Protein AF-S4RMR2-F1 (afdb_monomer)

Foldseek 3Di:
DVVPVVPDPPQPWDFLDWDWFFFQQWIWIWTWTDHQLAIAIDTPDTPPDLPDQDDALVSLVSVLVRLVRRLVRVVVCVVVLVVSLVVVVVVVVVVPDDPVSSVSHVVNHVVNVVVVNVSSVVSSVVSVVSNVVNVVVVVVVVVVVVVVVVVVLVVVVVPDPDPVVVVVVVVVPPD

Secondary structure (DSSP, 8-state):
--TTSGGG-----EEEEEEEEEETTEEEEEEEEEETTEEEEEEEEEES-TT---SSHHHHHHHHHHHHHHHHHHHHTHHHHHHHHHHHHHHHHTTT--HHHHHHHHHHHHHHHHHHHHHHHHHHHHHHHHHHHHHHHHHHHHHHHHHHHHHHHHHHHHH---HHHHHHHHHHH--

Solvent-accessible surface area (backbone atoms only — not comparab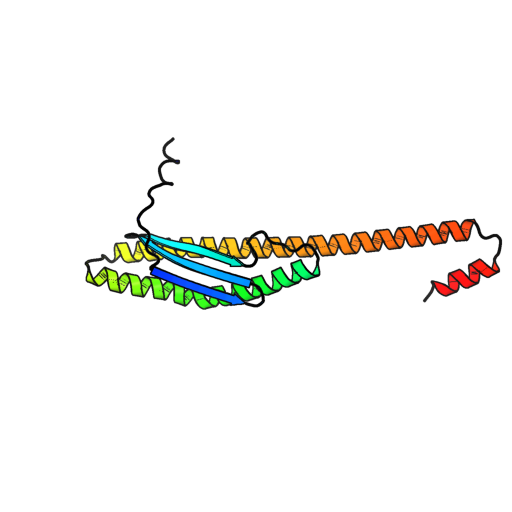le to full-atom values): 9662 Å² total; per-residue (Å²): 129,76,91,68,68,76,83,69,75,82,65,82,60,54,73,78,45,73,50,79,40,74,21,84,82,20,36,38,29,35,33,35,34,41,48,91,51,40,28,37,65,41,84,75,42,56,38,64,48,83,84,67,50,64,94,46,48,70,46,10,46,49,52,38,52,18,45,55,51,26,50,55,54,46,57,70,45,47,62,56,58,54,48,54,51,50,56,60,43,56,63,45,44,77,78,70,62,54,74,68,42,55,53,43,23,53,52,37,32,49,54,34,47,53,51,52,50,49,53,54,51,51,40,51,54,52,25,50,52,45,29,51,50,39,51,52,53,52,50,52,50,52,52,52,52,51,52,52,52,52,48,54,50,51,56,49,61,74,67,54,89,49,73,65,64,55,50,60,52,52,64,70,70,75,118

Nearest PDB structures (foldseek):
  1u4q-assembly2_B  TM=6.879E-01  e=9.799E-02  Gallus gallus
  1u5p-assembly1_A  TM=6.701E-01  e=2.635E-01  Gallus gallus
  1cun-assembly1_C  TM=7.392E-01  e=8.528E-01  Gallus gallus
  3kbt-assembly2_B  TM=5.277E-01  e=2.803E-01  Homo sapiens
  3fb2-assembly2_B  TM=5.629E-01  e=6.660E-01  Homo sapiens

pLDDT: mean 82.39, std 17.41, range [32.81, 98.56]

Sequence (175 aa):
RETREMAQRVIPTNPAGSIDVRAGGSQVIIAILKSGDWAGLQLVVAHPYLLELGTTLGQAQRLLEDHSAMQVKLKEREGEVWHHLEDVNVEAGSEGGTTETSDALGQSLRLAWEQLSTLMHSRQALLRQAVDFFQTAAEENKFSDNIEQAKQLLEKCQRSEDVGELKDYLAQHEQ

Mean predicted aligned error: 10.81 Å

Radius of gyration: 28.7 Å; Cα contacts (8 Å, |Δi|>4): 160; chains: 1; bounding box: 57×42×88 Å

Organism: Petromyzon marinus (NCBI:txid7757)

Structure (mmCIF, N/CA/C/O backbone):
data_AF-S4RMR2-F1
#
_entry.id   AF-S4RMR2-F1
#
loop_
_atom_site.group_PDB
_atom_site.id
_atom_site.type_symbol
_atom_site.label_atom_id
_atom_site.label_alt_id
_atom_site.label_comp_id
_atom_site.label_asym_id
_atom_site.label_entity_id
_atom_site.label_seq_id
_atom_site.pdbx_PDB_ins_code
_atom_site.Cartn_x
_atom_site.Cartn_y
_atom_site.Cartn_z
_atom_site.occupancy
_atom_site.B_iso_or_equiv
_atom_site.auth_seq_id
_atom_site.auth_comp_id
_atom_site.auth_asym_id
_atom_site.auth_atom_id
_atom_site.pdbx_PDB_model_num
ATOM 1 N N . ARG A 1 1 ? -0.789 31.095 -19.442 1.00 40.12 1 ARG A N 1
ATOM 2 C CA . ARG A 1 1 ? -1.554 30.524 -20.579 1.00 40.12 1 ARG A CA 1
ATOM 3 C C . ARG A 1 1 ? -0.730 29.481 -21.346 1.00 40.12 1 ARG A C 1
ATOM 5 O O . ARG A 1 1 ? -1.339 28.634 -21.969 1.00 40.12 1 ARG A O 1
ATOM 12 N N . GLU A 1 2 ? 0.599 29.459 -21.193 1.00 36.47 2 GLU A N 1
ATOM 13 C CA . GLU A 1 2 ? 1.506 28.490 -21.845 1.00 36.47 2 GLU A CA 1
ATOM 14 C C . GLU A 1 2 ? 1.792 27.216 -21.022 1.00 36.47 2 GLU A C 1
ATOM 16 O O . GLU A 1 2 ? 2.253 26.220 -21.560 1.00 36.47 2 GLU A O 1
ATOM 21 N N . THR A 1 3 ? 1.440 27.169 -19.734 1.00 40.16 3 THR A N 1
ATOM 22 C CA . THR A 1 3 ? 1.633 25.977 -18.879 1.00 40.16 3 THR A CA 1
ATOM 23 C C . THR A 1 3 ? 0.532 24.916 -19.010 1.00 40.16 3 THR A C 1
ATOM 25 O O . THR A 1 3 ? 0.526 23.940 -18.266 1.00 40.16 3 THR A O 1
ATOM 28 N N . ARG A 1 4 ? -0.415 25.088 -19.944 1.00 32.81 4 ARG A N 1
ATOM 29 C CA . ARG A 1 4 ? -1.575 24.193 -20.123 1.00 32.81 4 ARG A CA 1
ATOM 30 C C . ARG A 1 4 ? -1.596 23.461 -21.472 1.00 32.81 4 ARG A C 1
ATOM 32 O O . ARG A 1 4 ? -2.381 22.535 -21.629 1.00 32.81 4 ARG A O 1
ATOM 39 N N . GLU A 1 5 ? -0.720 23.819 -22.411 1.00 33.78 5 GLU A N 1
ATOM 40 C CA . GLU A 1 5 ? -0.659 23.186 -23.742 1.00 33.78 5 GLU A CA 1
ATOM 41 C C . GLU A 1 5 ? 0.279 21.971 -23.816 1.00 33.78 5 GLU A C 1
ATOM 43 O O . GLU A 1 5 ? 0.236 21.221 -24.786 1.00 33.78 5 GLU A O 1
ATOM 48 N N . MET A 1 6 ? 1.073 21.698 -22.776 1.00 36.56 6 MET A N 1
ATOM 49 C CA . MET A 1 6 ? 1.986 20.542 -22.768 1.00 36.56 6 MET A CA 1
ATOM 50 C C . MET A 1 6 ? 1.320 19.220 -22.350 1.00 36.56 6 MET A C 1
ATOM 52 O O . MET A 1 6 ? 1.923 18.161 -22.481 1.00 36.56 6 MET A O 1
ATOM 56 N N . ALA A 1 7 ? 0.064 19.253 -21.895 1.00 38.62 7 ALA A N 1
ATOM 57 C CA . ALA A 1 7 ? -0.648 18.077 -21.388 1.00 38.62 7 ALA A CA 1
ATOM 58 C C . ALA A 1 7 ? -1.333 17.215 -22.471 1.00 38.62 7 ALA A C 1
ATOM 60 O O . ALA A 1 7 ? -2.046 16.279 -22.124 1.00 38.62 7 ALA A O 1
ATOM 61 N N . GLN A 1 8 ? -1.167 17.508 -23.768 1.00 37.22 8 GLN A N 1
ATOM 62 C CA . GLN A 1 8 ? -1.927 16.804 -24.814 1.00 37.22 8 GLN A CA 1
ATOM 63 C C . GLN A 1 8 ? -1.186 16.568 -26.134 1.00 37.22 8 GLN A C 1
ATOM 65 O O . GLN A 1 8 ? -1.802 16.449 -27.192 1.00 37.22 8 GLN A O 1
ATOM 70 N N . ARG A 1 9 ? 0.134 16.371 -26.086 1.00 33.47 9 ARG A N 1
ATOM 71 C CA . ARG A 1 9 ? 0.759 15.504 -27.090 1.00 33.47 9 ARG A CA 1
ATOM 72 C C . ARG A 1 9 ? 0.538 14.065 -26.642 1.00 33.47 9 ARG A C 1
ATOM 74 O O . ARG A 1 9 ? 1.323 13.525 -25.875 1.00 33.47 9 ARG A O 1
ATOM 81 N N . VAL A 1 10 ? -0.557 13.457 -27.098 1.00 41.66 10 VAL A N 1
ATOM 82 C CA . VAL A 1 10 ? -0.681 11.994 -27.094 1.00 41.66 10 VAL A CA 1
ATOM 83 C C . VAL A 1 10 ? 0.309 11.501 -28.140 1.00 41.66 10 VAL A C 1
ATOM 85 O O . VAL A 1 10 ? -0.012 11.393 -29.321 1.00 41.66 10 VAL A O 1
ATOM 88 N N . ILE A 1 11 ? 1.562 11.335 -27.725 1.00 44.34 11 ILE A N 1
ATOM 89 C CA . ILE A 1 11 ? 2.567 10.688 -28.556 1.00 44.34 11 ILE A CA 1
ATOM 90 C C . ILE A 1 11 ? 2.173 9.205 -28.597 1.00 44.34 11 ILE A C 1
ATOM 92 O O . ILE A 1 11 ? 1.844 8.659 -27.537 1.00 44.34 11 ILE A O 1
ATOM 96 N N . PRO A 1 12 ? 2.106 8.556 -29.774 1.00 42.75 12 PRO A N 1
ATOM 97 C CA . PRO A 1 12 ? 1.768 7.140 -29.854 1.00 42.75 12 PRO A CA 1
ATOM 98 C C . PRO A 1 12 ? 2.733 6.354 -28.968 1.00 42.75 12 PRO A C 1
ATOM 100 O O . PRO A 1 12 ? 3.931 6.297 -29.222 1.00 42.75 12 PRO A O 1
ATOM 103 N N . THR A 1 13 ? 2.196 5.822 -27.876 1.00 54.72 13 THR A N 1
ATOM 104 C CA . THR A 1 13 ? 2.963 5.138 -26.848 1.00 54.72 13 THR A CA 1
ATOM 105 C C . THR A 1 13 ? 2.629 3.663 -26.966 1.00 54.72 13 THR A C 1
ATOM 107 O O . THR A 1 13 ? 1.530 3.248 -26.598 1.00 54.72 13 THR A O 1
ATOM 110 N N . ASN A 1 14 ? 3.545 2.877 -27.524 1.00 55.47 14 ASN A N 1
ATOM 111 C CA . ASN A 1 14 ? 3.376 1.431 -27.552 1.00 55.47 14 ASN A CA 1
ATOM 112 C C . ASN A 1 14 ? 3.860 0.860 -26.210 1.00 55.47 14 ASN A C 1
ATOM 114 O O . ASN A 1 14 ? 4.933 1.257 -25.742 1.00 55.47 14 ASN A O 1
ATOM 118 N N . PRO A 1 15 ? 3.095 -0.041 -25.567 1.00 63.19 15 PRO A N 1
ATOM 119 C CA . PRO A 1 15 ? 3.577 -0.739 -24.388 1.00 63.19 15 PRO A CA 1
ATOM 120 C C . PRO A 1 15 ? 4.764 -1.614 -24.794 1.00 63.19 15 PRO A C 1
ATOM 122 O O . PRO A 1 15 ? 4.622 -2.532 -25.598 1.00 63.19 15 PRO A O 1
ATOM 125 N N . ALA A 1 16 ? 5.935 -1.296 -24.249 1.00 64.75 16 ALA A N 1
ATOM 126 C CA . ALA A 1 16 ? 7.173 -2.028 -24.491 1.00 64.75 16 ALA A CA 1
ATOM 127 C C . ALA A 1 16 ? 7.270 -3.298 -23.623 1.00 64.75 16 ALA A C 1
ATOM 129 O O . ALA A 1 16 ? 8.042 -4.205 -23.908 1.00 64.75 16 ALA A O 1
ATOM 130 N N . GLY A 1 17 ? 6.455 -3.375 -22.569 1.00 78.06 17 GLY A N 1
ATOM 131 C CA . GLY A 1 17 ? 6.370 -4.510 -21.660 1.00 78.06 17 GLY A CA 1
ATOM 132 C C . GLY A 1 17 ? 5.392 -4.237 -20.521 1.00 78.06 17 GLY A C 1
ATOM 133 O O . GLY A 1 17 ? 4.861 -3.129 -20.387 1.00 78.06 17 GLY A O 1
ATOM 134 N N . SER A 1 18 ? 5.147 -5.247 -19.687 1.00 85.69 18 SER A N 1
ATOM 135 C CA . SER A 1 18 ? 4.331 -5.103 -18.480 1.00 85.69 18 SER A CA 1
ATOM 136 C C . SER A 1 18 ? 4.847 -5.969 -17.343 1.00 85.69 18 SER A C 1
ATOM 138 O O . SER A 1 18 ? 5.208 -7.122 -17.567 1.00 85.69 18 SER A O 1
ATOM 140 N N . ILE A 1 19 ? 4.783 -5.442 -16.126 1.00 89.50 19 ILE A N 1
ATOM 141 C CA . ILE A 1 19 ? 5.174 -6.132 -14.900 1.00 89.50 19 ILE A CA 1
ATOM 142 C C . ILE A 1 19 ? 3.919 -6.375 -14.069 1.00 89.50 19 ILE A C 1
ATOM 144 O O . ILE A 1 19 ? 3.209 -5.430 -13.726 1.00 89.50 19 ILE A O 1
ATOM 148 N N . ASP A 1 20 ? 3.657 -7.641 -13.748 1.00 93.12 20 ASP A N 1
ATOM 149 C CA . ASP A 1 20 ? 2.579 -8.067 -12.854 1.00 93.12 20 ASP A CA 1
ATOM 150 C C . ASP A 1 20 ? 3.167 -8.481 -11.499 1.00 93.12 20 ASP A C 1
ATOM 152 O O . ASP A 1 20 ? 3.973 -9.412 -11.407 1.00 93.12 20 ASP A O 1
ATOM 156 N N . VAL A 1 21 ? 2.767 -7.786 -10.435 1.00 94.25 21 VAL A N 1
ATOM 157 C CA . VAL A 1 21 ? 3.222 -8.046 -9.068 1.00 94.25 21 VAL A CA 1
ATOM 158 C C . VAL A 1 21 ? 2.029 -8.375 -8.186 1.00 94.25 21 VAL A C 1
ATOM 160 O O . VAL A 1 21 ? 1.114 -7.567 -8.043 1.00 94.25 21 VAL A O 1
ATOM 163 N N . ARG A 1 22 ? 2.073 -9.540 -7.526 1.00 95.25 22 ARG A N 1
ATOM 164 C CA . ARG A 1 22 ? 1.026 -10.007 -6.604 1.00 95.25 22 ARG A CA 1
ATOM 165 C C . ARG A 1 22 ? 1.587 -10.468 -5.258 1.00 95.25 22 ARG A C 1
ATOM 167 O O . ARG A 1 22 ? 2.520 -11.281 -5.194 1.00 95.25 22 ARG A O 1
ATOM 174 N N . ALA A 1 23 ? 0.960 -10.028 -4.172 1.00 95.31 23 ALA A N 1
ATOM 175 C CA . ALA A 1 23 ? 1.186 -10.551 -2.827 1.00 95.31 23 ALA A CA 1
ATOM 176 C C . ALA A 1 23 ? -0.102 -10.486 -1.999 1.00 95.31 23 ALA A C 1
ATOM 178 O O . ALA A 1 23 ? -0.776 -9.459 -1.985 1.00 95.31 23 ALA A O 1
ATOM 179 N N . GLY A 1 24 ? -0.435 -11.585 -1.316 1.00 93.62 24 GLY A N 1
ATOM 180 C CA . GLY A 1 24 ? -1.698 -11.688 -0.586 1.00 93.62 24 GLY A CA 1
ATOM 181 C C . GLY A 1 24 ? -2.894 -11.421 -1.504 1.00 93.62 24 GLY A C 1
ATOM 182 O O . GLY A 1 24 ? -2.946 -11.942 -2.621 1.00 93.62 24 GLY A O 1
ATOM 183 N N . GLY A 1 25 ? -3.827 -10.585 -1.049 1.00 94.19 25 GLY A N 1
ATOM 184 C CA . GLY A 1 25 ? -4.935 -10.063 -1.851 1.00 94.19 25 GLY A CA 1
ATOM 185 C C . GLY A 1 25 ? -4.595 -8.854 -2.732 1.00 94.19 25 GLY A C 1
ATOM 186 O O . GLY A 1 25 ? -5.485 -8.355 -3.412 1.00 94.19 25 GLY A O 1
ATOM 187 N N . SER A 1 26 ? -3.348 -8.369 -2.742 1.00 96.38 26 SER A N 1
ATOM 188 C CA . SER A 1 26 ? -2.942 -7.180 -3.505 1.00 96.38 26 SER A CA 1
ATOM 189 C C . SER A 1 26 ? -2.240 -7.523 -4.823 1.00 96.38 26 SER A C 1
ATOM 191 O O . SER A 1 26 ? -1.412 -8.435 -4.893 1.00 96.38 26 SER A O 1
ATOM 193 N N . GLN A 1 27 ? -2.536 -6.753 -5.870 1.00 96.44 27 GLN A N 1
ATOM 194 C CA . GLN A 1 27 ? -1.941 -6.844 -7.199 1.00 96.44 27 GLN A CA 1
ATOM 195 C C . GLN A 1 27 ? -1.739 -5.456 -7.816 1.00 96.44 27 GLN A C 1
ATOM 197 O O . GLN A 1 27 ? -2.633 -4.609 -7.774 1.00 96.44 27 GLN A O 1
ATOM 202 N N . VAL A 1 28 ? -0.597 -5.255 -8.469 1.00 95.81 28 VAL A N 1
ATOM 203 C CA . VAL A 1 28 ? -0.369 -4.128 -9.377 1.00 95.81 28 VAL A CA 1
ATOM 204 C C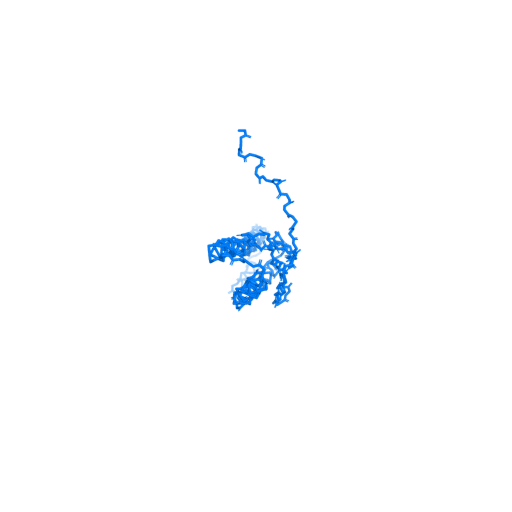 . VAL A 1 28 ? 0.137 -4.632 -10.723 1.00 95.81 28 VAL A C 1
ATOM 206 O O . VAL A 1 28 ? 1.001 -5.503 -10.772 1.00 95.81 28 VAL A O 1
ATOM 209 N N . ILE A 1 29 ? -0.400 -4.077 -11.810 1.00 94.19 29 ILE A N 1
ATOM 210 C CA . ILE A 1 29 ? 0.129 -4.283 -13.164 1.00 94.19 29 ILE A CA 1
ATOM 211 C C . ILE A 1 29 ? 0.625 -2.941 -13.675 1.00 94.19 29 ILE A C 1
ATOM 213 O O . ILE A 1 29 ? -0.138 -1.973 -13.715 1.00 94.19 29 ILE A O 1
ATOM 217 N N . ILE A 1 30 ? 1.893 -2.888 -14.068 1.00 93.19 30 ILE A N 1
ATOM 218 C CA . ILE A 1 30 ? 2.564 -1.677 -14.536 1.00 93.19 30 ILE A CA 1
ATOM 219 C C . ILE A 1 30 ? 2.992 -1.899 -15.981 1.00 93.19 30 ILE A C 1
ATOM 221 O O . ILE A 1 30 ? 3.744 -2.826 -16.263 1.00 93.19 30 ILE A O 1
ATOM 225 N N . ALA A 1 31 ? 2.522 -1.057 -16.894 1.00 91.19 31 ALA A N 1
ATOM 226 C CA . ALA A 1 31 ? 3.009 -1.026 -18.265 1.00 91.19 31 ALA A CA 1
ATOM 227 C C . ALA A 1 31 ? 4.230 -0.112 -18.368 1.00 91.19 31 ALA A C 1
ATOM 229 O O . ALA A 1 31 ? 4.249 0.978 -17.789 1.00 91.19 31 ALA A O 1
ATOM 230 N N . ILE A 1 32 ? 5.219 -0.551 -19.141 1.00 88.31 32 ILE A N 1
ATOM 231 C CA . ILE A 1 32 ? 6.376 0.252 -19.523 1.00 88.31 32 ILE A CA 1
ATOM 232 C C . ILE A 1 32 ? 6.055 0.896 -20.864 1.00 88.31 32 ILE A C 1
ATOM 234 O O . ILE A 1 32 ? 5.695 0.230 -21.836 1.00 88.31 32 ILE A O 1
ATOM 238 N N . LEU A 1 33 ? 6.156 2.213 -20.892 1.00 87.44 33 LEU A N 1
ATOM 239 C CA . LEU A 1 33 ? 5.786 3.061 -22.005 1.00 87.44 33 LEU A CA 1
ATOM 240 C C . LEU A 1 33 ? 7.052 3.657 -22.613 1.00 87.44 33 LEU A C 1
ATOM 242 O O . LEU A 1 33 ? 7.882 4.180 -21.875 1.00 87.44 33 LEU A O 1
ATOM 246 N N . LYS A 1 34 ? 7.187 3.621 -23.941 1.00 81.81 34 LYS A N 1
ATOM 247 C CA . LYS A 1 34 ? 8.273 4.308 -24.654 1.00 81.81 34 LYS A CA 1
ATOM 248 C C . LYS A 1 34 ? 7.728 5.135 -25.807 1.00 81.81 34 LYS A C 1
ATOM 250 O O . LYS A 1 34 ? 6.808 4.720 -26.511 1.00 81.81 34 LYS A O 1
ATOM 255 N N . SER A 1 35 ? 8.335 6.298 -26.007 1.00 82.69 35 SER A N 1
ATOM 256 C CA . SER A 1 35 ? 8.085 7.167 -27.148 1.00 82.69 35 SER A CA 1
ATOM 257 C C . SER A 1 35 ? 9.305 8.057 -27.411 1.00 82.69 35 SER A C 1
ATOM 259 O O . SER A 1 35 ? 9.535 9.018 -26.676 1.00 82.69 35 SER A O 1
ATOM 261 N N . GLY A 1 36 ? 10.054 7.784 -28.485 1.00 80.12 36 GLY A N 1
ATOM 262 C CA . GLY A 1 36 ? 11.295 8.507 -28.792 1.00 80.12 36 GLY A CA 1
ATOM 263 C C . GLY A 1 36 ? 12.299 8.388 -27.643 1.00 80.12 36 GLY A C 1
ATOM 264 O O . GLY A 1 36 ? 12.591 7.274 -27.208 1.00 80.12 36 GLY A O 1
ATOM 265 N N . ASP A 1 37 ? 12.735 9.535 -27.119 1.00 80.19 37 ASP A N 1
ATOM 266 C CA . ASP A 1 37 ? 13.720 9.657 -26.029 1.00 80.19 37 ASP A CA 1
ATOM 267 C C . ASP A 1 37 ? 13.075 9.668 -24.630 1.00 80.19 37 ASP A C 1
ATOM 269 O O . ASP A 1 37 ? 13.708 10.016 -23.632 1.00 80.19 37 ASP A O 1
ATOM 273 N N . TRP A 1 38 ? 11.787 9.322 -24.547 1.00 83.31 38 TRP A N 1
ATOM 274 C CA . TRP A 1 38 ? 11.030 9.272 -23.302 1.00 83.31 38 TRP A CA 1
ATOM 275 C C . TRP A 1 38 ? 10.579 7.850 -22.971 1.00 83.31 38 TRP A C 1
ATOM 277 O O . TRP A 1 38 ? 10.020 7.144 -23.818 1.00 83.31 38 TRP A O 1
ATOM 287 N N . ALA A 1 39 ? 10.793 7.462 -21.716 1.00 87.19 39 ALA A N 1
ATOM 288 C CA . ALA A 1 39 ? 10.263 6.251 -21.120 1.00 87.19 39 ALA A CA 1
ATOM 289 C C . ALA A 1 39 ? 9.455 6.596 -19.866 1.00 87.19 39 ALA A C 1
ATOM 291 O O . ALA A 1 39 ? 9.776 7.524 -19.120 1.00 87.19 39 ALA A O 1
ATOM 292 N N . GLY A 1 40 ? 8.395 5.836 -19.625 1.00 89.75 40 GLY A N 1
ATOM 293 C CA . GLY A 1 40 ? 7.510 6.045 -18.492 1.00 89.75 40 GLY A CA 1
ATOM 294 C C . GLY A 1 40 ? 6.869 4.761 -18.002 1.00 89.75 40 GLY A C 1
ATOM 295 O O . GLY A 1 40 ? 6.983 3.699 -18.611 1.00 89.75 40 GLY A O 1
ATOM 296 N N . LEU A 1 41 ? 6.166 4.885 -16.883 1.00 92.19 41 LEU A N 1
ATOM 297 C CA . LEU A 1 41 ? 5.417 3.802 -16.266 1.00 92.19 41 LEU A CA 1
ATOM 298 C C . LEU A 1 41 ? 3.958 4.209 -16.153 1.00 92.19 41 LEU A C 1
ATOM 300 O O . LEU A 1 41 ? 3.644 5.328 -15.746 1.00 92.19 41 LEU A O 1
ATOM 304 N N . GLN A 1 42 ? 3.068 3.279 -16.466 1.00 92.00 42 GLN A N 1
ATOM 305 C CA . GLN A 1 42 ? 1.640 3.456 -16.266 1.00 92.00 42 GLN A CA 1
ATOM 306 C C . GLN A 1 42 ? 1.101 2.333 -15.397 1.00 92.00 42 GLN A C 1
ATOM 308 O O . GLN A 1 42 ? 1.216 1.157 -15.732 1.00 92.00 42 GLN A O 1
ATOM 313 N N . LEU A 1 43 ? 0.469 2.703 -14.287 1.00 92.31 43 LEU A N 1
ATOM 314 C CA . LEU A 1 43 ? -0.274 1.764 -13.461 1.00 92.31 43 LEU A CA 1
ATOM 315 C C . LEU A 1 43 ? -1.574 1.391 -14.186 1.00 92.31 43 LEU A C 1
ATOM 317 O O . LEU A 1 43 ? -2.485 2.209 -14.298 1.00 92.31 43 LEU A O 1
ATOM 321 N N . VAL A 1 44 ? -1.633 0.169 -14.710 1.00 93.75 44 VAL A N 1
ATOM 322 C CA . VAL A 1 44 ? -2.767 -0.360 -15.484 1.00 93.75 44 VAL A CA 1
ATOM 323 C C . VAL A 1 44 ? -3.809 -0.971 -14.557 1.00 93.75 44 VAL A C 1
ATOM 325 O O . VAL A 1 44 ? -5.006 -0.754 -14.730 1.00 93.75 44 VAL A O 1
ATOM 328 N N . VAL A 1 45 ? -3.353 -1.723 -13.555 1.00 93.25 45 VAL A N 1
ATOM 329 C CA . VAL A 1 45 ? -4.212 -2.344 -12.544 1.00 93.25 45 VAL A CA 1
ATOM 330 C C . VAL A 1 45 ? -3.662 -2.030 -11.166 1.00 93.25 45 VAL A C 1
ATOM 332 O O . VAL A 1 45 ? -2.460 -2.136 -10.934 1.00 93.25 45 VAL A O 1
ATOM 335 N N . ALA A 1 46 ? -4.565 -1.691 -10.251 1.00 95.31 46 ALA A N 1
ATOM 336 C CA . ALA A 1 46 ? -4.316 -1.657 -8.821 1.00 95.31 46 ALA A CA 1
ATOM 337 C C . ALA A 1 46 ? -5.491 -2.343 -8.127 1.00 95.31 46 ALA A C 1
ATOM 339 O O . ALA A 1 46 ? -6.620 -1.852 -8.180 1.00 95.31 46 ALA A O 1
ATOM 340 N N . HIS A 1 47 ? -5.221 -3.492 -7.523 1.00 95.69 47 HIS A N 1
ATOM 341 C CA . HIS A 1 47 ? -6.184 -4.239 -6.736 1.00 95.69 47 HIS A CA 1
ATOM 342 C C . HIS A 1 47 ? -5.616 -4.490 -5.337 1.00 95.69 47 HIS A C 1
ATOM 344 O O . HIS A 1 47 ? -4.465 -4.907 -5.229 1.00 95.69 47 HIS A O 1
ATOM 350 N N . PRO A 1 48 ? -6.394 -4.289 -4.268 1.00 95.44 48 PRO A N 1
ATOM 351 C CA . PRO A 1 48 ? -7.601 -3.461 -4.222 1.00 95.44 48 PRO A CA 1
ATOM 352 C C . PRO A 1 48 ? -7.341 -2.024 -4.711 1.00 95.44 48 PRO A C 1
ATOM 354 O O . PRO A 1 48 ? -6.185 -1.609 -4.852 1.00 95.44 48 PRO A O 1
ATOM 357 N N . TYR A 1 49 ? -8.402 -1.267 -5.009 1.00 94.56 49 TYR A N 1
ATOM 358 C CA . TYR A 1 49 ? -8.251 0.082 -5.572 1.00 94.56 49 TYR A CA 1
ATOM 359 C C . TYR A 1 49 ? -7.414 0.972 -4.646 1.00 94.56 49 TYR A C 1
ATOM 361 O O . TYR A 1 49 ? -7.477 0.834 -3.427 1.00 94.56 49 TYR A O 1
ATOM 369 N N . LEU A 1 50 ? -6.663 1.930 -5.205 1.00 92.94 50 LEU A N 1
ATOM 370 C CA . LEU A 1 50 ? -5.683 2.731 -4.449 1.00 92.94 50 LEU A CA 1
ATOM 371 C C . LEU A 1 50 ? -6.250 3.507 -3.249 1.00 92.94 50 LEU A C 1
ATOM 373 O O . LEU A 1 50 ? -5.490 3.839 -2.338 1.00 92.94 50 LEU A O 1
ATOM 377 N N . LEU A 1 51 ? -7.556 3.771 -3.237 1.00 95.44 51 LEU A N 1
ATOM 378 C CA . LEU A 1 51 ? -8.265 4.472 -2.162 1.00 95.44 51 LEU A CA 1
ATOM 379 C C . LEU A 1 51 ? -9.198 3.556 -1.357 1.00 95.44 51 LEU A C 1
ATOM 381 O O . LEU A 1 51 ? -9.962 4.028 -0.524 1.00 95.44 51 LEU A O 1
ATOM 385 N N . GLU A 1 52 ? -9.158 2.249 -1.600 1.00 96.75 52 GLU A N 1
ATOM 386 C CA . GLU A 1 52 ? -9.869 1.272 -0.784 1.00 96.75 52 GLU A CA 1
ATOM 387 C C . GLU A 1 52 ? -9.119 1.066 0.535 1.00 96.75 52 GLU A C 1
ATOM 389 O O . GLU A 1 52 ? -7.940 0.696 0.521 1.00 96.75 52 GLU A O 1
ATOM 394 N N . LEU A 1 53 ? -9.809 1.334 1.650 1.00 96.62 53 LEU A N 1
ATOM 395 C CA . LEU A 1 53 ? -9.273 1.297 3.021 1.00 96.62 53 LEU A CA 1
ATOM 396 C C . LEU A 1 53 ? -9.928 0.225 3.905 1.00 96.62 53 LEU A C 1
ATOM 398 O O . LEU A 1 53 ? -9.501 0.016 5.037 1.00 96.62 53 LEU A O 1
ATOM 402 N N . GLY A 1 54 ? -10.953 -0.463 3.391 1.00 95.25 54 GLY A N 1
ATOM 403 C CA . GLY A 1 54 ? -11.801 -1.360 4.173 1.00 95.25 54 GLY A CA 1
ATOM 404 C C . GLY A 1 54 ? -12.824 -0.605 5.028 1.00 95.25 54 GLY A C 1
ATOM 405 O O . GLY A 1 54 ? -12.774 0.614 5.171 1.00 95.25 54 GLY A O 1
ATOM 406 N N . THR A 1 55 ? -13.787 -1.340 5.582 1.00 95.62 55 THR A N 1
ATOM 407 C CA . THR A 1 55 ? -14.868 -0.791 6.423 1.00 95.62 55 THR A CA 1
ATOM 408 C C . THR A 1 55 ? -14.794 -1.271 7.872 1.00 95.62 55 THR A C 1
ATOM 410 O O . THR A 1 55 ? -15.684 -0.983 8.665 1.00 95.62 55 THR A O 1
ATOM 413 N N . THR A 1 56 ? -13.767 -2.045 8.220 1.00 96.50 56 THR A N 1
ATOM 414 C CA . THR A 1 56 ? -13.542 -2.586 9.566 1.00 96.50 56 THR A CA 1
ATOM 415 C C . THR A 1 56 ? -12.050 -2.601 9.879 1.00 96.50 56 THR A C 1
ATOM 417 O O . THR A 1 56 ? -11.232 -2.664 8.957 1.00 96.50 56 THR A O 1
ATOM 420 N N . LEU A 1 57 ? -11.696 -2.640 11.169 1.00 97.31 57 LEU A N 1
ATOM 421 C CA . LEU A 1 57 ? -10.305 -2.761 11.618 1.00 97.31 57 LEU A CA 1
ATOM 422 C C . LEU A 1 57 ? -9.582 -3.941 10.951 1.00 97.31 57 LEU A C 1
ATOM 424 O O . LEU A 1 57 ? -8.513 -3.767 10.374 1.00 97.31 57 LEU A O 1
ATOM 428 N N . GLY A 1 58 ? -10.195 -5.128 10.973 1.00 97.75 58 GLY A N 1
ATOM 429 C CA . GLY A 1 58 ? -9.586 -6.332 10.403 1.00 97.75 58 GLY A CA 1
ATOM 430 C C . GLY A 1 58 ? -9.376 -6.241 8.889 1.00 97.75 58 GLY A C 1
ATOM 431 O O . GLY A 1 58 ? -8.361 -6.708 8.377 1.00 97.75 58 GLY A O 1
ATOM 432 N N . GLN A 1 59 ? -10.296 -5.599 8.160 1.00 97.81 59 GLN A N 1
ATOM 433 C CA . GLN A 1 59 ? -10.110 -5.356 6.727 1.00 97.81 59 GLN A CA 1
ATOM 434 C C . GLN A 1 59 ? -8.977 -4.359 6.465 1.00 97.81 59 GLN A C 1
ATOM 436 O O . GLN A 1 59 ? -8.131 -4.638 5.622 1.00 97.81 59 GLN A O 1
ATOM 441 N N . ALA A 1 60 ? -8.920 -3.241 7.195 1.00 98.12 60 ALA A N 1
ATOM 442 C CA . ALA A 1 60 ? -7.857 -2.245 7.046 1.00 98.12 60 ALA A CA 1
ATOM 443 C C . ALA A 1 60 ? -6.467 -2.834 7.353 1.00 98.12 60 ALA A C 1
ATOM 445 O O . ALA A 1 60 ? -5.515 -2.593 6.610 1.00 98.12 60 ALA A O 1
ATOM 446 N N . GLN A 1 61 ? -6.360 -3.667 8.395 1.00 98.38 61 GLN A N 1
ATOM 447 C CA . GLN A 1 61 ? -5.126 -4.381 8.744 1.00 98.38 61 GLN A CA 1
ATOM 448 C C . GLN A 1 61 ? -4.690 -5.333 7.631 1.00 98.38 61 GLN A C 1
ATOM 450 O O . GLN A 1 61 ? -3.547 -5.272 7.184 1.00 98.38 61 GLN A O 1
ATOM 455 N N . ARG A 1 62 ? -5.615 -6.148 7.114 1.00 98.25 62 ARG A N 1
ATOM 456 C CA . ARG A 1 62 ? -5.318 -7.068 6.013 1.00 98.25 62 ARG A CA 1
ATOM 457 C C . ARG A 1 62 ? -4.882 -6.332 4.746 1.00 98.25 62 ARG A C 1
ATOM 459 O O . ARG A 1 62 ? -3.928 -6.743 4.096 1.00 98.25 62 ARG A O 1
ATOM 466 N N . LEU A 1 63 ? -5.547 -5.224 4.416 1.00 98.31 63 LEU A N 1
ATOM 467 C CA . LEU A 1 63 ? -5.165 -4.368 3.293 1.00 98.31 63 LEU A CA 1
ATOM 468 C C . LEU A 1 63 ? -3.752 -3.797 3.473 1.00 98.31 63 LEU A C 1
ATOM 470 O O . LEU A 1 63 ? -2.978 -3.786 2.517 1.00 98.31 63 LEU A O 1
ATOM 474 N N . LEU A 1 64 ? -3.399 -3.350 4.682 1.00 98.44 64 LEU A N 1
ATOM 475 C CA . LEU A 1 64 ? -2.061 -2.847 5.000 1.00 98.44 64 LEU A CA 1
ATOM 476 C C . LEU A 1 64 ? -0.987 -3.937 4.880 1.00 98.44 64 LEU A C 1
ATOM 478 O O . LEU A 1 64 ? 0.081 -3.677 4.318 1.00 98.44 64 LEU A O 1
ATOM 482 N N . GLU A 1 65 ? -1.255 -5.134 5.396 1.00 98.31 65 GLU A N 1
ATOM 483 C CA . GLU A 1 65 ? -0.351 -6.288 5.326 1.00 98.31 65 GLU A CA 1
ATOM 484 C C . GLU A 1 65 ? -0.108 -6.718 3.877 1.00 98.31 65 GLU A C 1
ATOM 486 O O . GLU A 1 65 ? 1.042 -6.763 3.428 1.00 98.31 65 GLU A O 1
ATOM 491 N N . ASP A 1 66 ? -1.186 -6.949 3.124 1.00 98.12 66 ASP A N 1
ATOM 492 C CA . ASP A 1 66 ? -1.122 -7.370 1.725 1.00 98.12 66 ASP A CA 1
ATOM 493 C C . ASP A 1 66 ? -0.411 -6.313 0.860 1.00 98.12 66 ASP A C 1
ATOM 495 O O . ASP A 1 66 ? 0.458 -6.652 0.050 1.00 98.12 66 ASP A O 1
ATOM 499 N N . HIS A 1 67 ? -0.714 -5.022 1.060 1.00 97.94 67 HIS A N 1
ATOM 500 C CA . HIS A 1 67 ? -0.054 -3.923 0.344 1.00 97.94 67 HIS A CA 1
ATOM 501 C C . HIS A 1 67 ? 1.438 -3.839 0.683 1.00 97.94 67 HIS A C 1
ATOM 503 O O . HIS A 1 67 ? 2.261 -3.693 -0.219 1.00 97.94 67 HIS A O 1
ATOM 509 N N . SER A 1 68 ? 1.808 -3.982 1.959 1.00 97.44 68 SER A N 1
ATOM 510 C CA . SER A 1 68 ? 3.214 -3.947 2.388 1.00 97.44 68 SER A CA 1
ATOM 511 C C . SER A 1 68 ? 4.012 -5.109 1.788 1.00 97.44 68 SER A C 1
ATOM 513 O O . SER A 1 68 ? 5.122 -4.906 1.297 1.00 97.44 68 SER A O 1
ATOM 515 N N . ALA A 1 69 ? 3.435 -6.313 1.752 1.00 97.50 69 ALA A N 1
ATOM 516 C CA . ALA A 1 69 ? 4.049 -7.467 1.099 1.00 97.50 69 ALA A CA 1
ATOM 517 C C . ALA A 1 69 ? 4.184 -7.268 -0.422 1.00 97.50 69 ALA A C 1
ATOM 519 O O . ALA A 1 69 ? 5.198 -7.644 -1.014 1.00 97.50 69 ALA A O 1
ATOM 520 N N . MET A 1 70 ? 3.184 -6.654 -1.062 1.00 96.88 70 MET A N 1
ATOM 521 C CA . MET A 1 70 ? 3.215 -6.350 -2.495 1.00 96.88 70 MET A CA 1
ATOM 522 C C . MET A 1 70 ? 4.301 -5.322 -2.825 1.00 96.88 70 MET A C 1
ATOM 524 O O . MET A 1 70 ? 5.030 -5.516 -3.794 1.00 96.88 70 MET A O 1
ATOM 528 N N . GLN A 1 71 ? 4.483 -4.292 -1.993 1.00 95.88 71 GLN A N 1
ATOM 529 C CA . GLN A 1 71 ? 5.545 -3.298 -2.175 1.00 95.88 71 GLN A CA 1
ATOM 530 C C . GLN A 1 71 ? 6.950 -3.902 -2.117 1.00 95.88 71 GLN A C 1
ATOM 532 O O . GLN A 1 71 ? 7.802 -3.514 -2.915 1.00 95.88 71 GLN A O 1
ATOM 537 N N . VAL A 1 72 ? 7.194 -4.855 -1.210 1.00 96.56 72 VAL A N 1
ATOM 538 C CA . VAL A 1 72 ? 8.483 -5.563 -1.142 1.00 96.5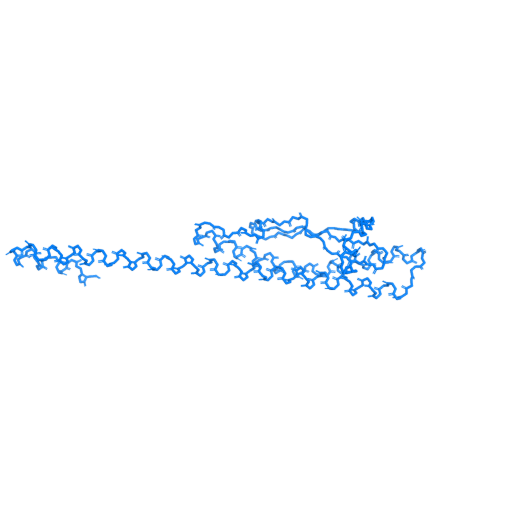6 72 VAL A CA 1
ATOM 539 C C . VAL A 1 72 ? 8.750 -6.288 -2.459 1.00 96.56 72 VAL A C 1
ATOM 541 O O . VAL A 1 72 ? 9.785 -6.064 -3.081 1.00 96.56 72 VAL A O 1
ATOM 544 N N . LYS A 1 73 ? 7.774 -7.062 -2.950 1.00 95.62 73 LYS A N 1
ATOM 545 C CA . LYS A 1 73 ? 7.907 -7.758 -4.238 1.00 95.62 73 LYS A CA 1
ATOM 546 C C . LYS A 1 73 ? 8.050 -6.805 -5.417 1.00 95.62 73 LYS A C 1
ATOM 548 O O . LYS A 1 73 ? 8.789 -7.095 -6.347 1.00 95.62 73 LYS A O 1
ATOM 553 N N . LEU A 1 74 ? 7.355 -5.669 -5.403 1.00 94.56 74 LEU A N 1
ATOM 554 C CA . LEU A 1 74 ? 7.491 -4.665 -6.456 1.00 94.56 74 LEU A CA 1
ATOM 555 C C . LEU A 1 74 ? 8.923 -4.126 -6.500 1.00 94.56 74 LEU A C 1
ATOM 557 O O . LEU A 1 74 ? 9.483 -3.976 -7.581 1.00 94.56 74 LEU A O 1
ATOM 561 N N . LYS A 1 75 ? 9.536 -3.890 -5.336 1.00 93.25 75 LYS A N 1
ATOM 562 C CA . LYS A 1 75 ? 10.926 -3.439 -5.252 1.00 93.25 75 LYS A CA 1
ATOM 563 C C . LYS A 1 75 ? 11.910 -4.492 -5.766 1.00 93.25 75 LYS A C 1
ATOM 565 O O . LYS A 1 75 ? 12.868 -4.134 -6.437 1.00 93.25 75 LYS A O 1
ATOM 570 N N . GLU A 1 76 ? 11.652 -5.777 -5.528 1.00 93.56 76 GLU A N 1
ATOM 571 C CA . GLU A 1 76 ? 12.457 -6.878 -6.087 1.00 93.56 76 GLU A CA 1
ATOM 572 C C . GLU A 1 76 ? 12.408 -6.924 -7.625 1.00 93.56 76 GLU A C 1
ATOM 574 O O . GLU A 1 76 ? 13.389 -7.303 -8.261 1.00 93.56 76 GLU A O 1
ATOM 579 N N . ARG A 1 77 ? 11.295 -6.488 -8.230 1.00 90.62 77 ARG A N 1
ATOM 580 C CA . ARG A 1 77 ? 11.108 -6.412 -9.691 1.00 90.62 77 ARG A CA 1
ATOM 581 C C . ARG A 1 77 ? 11.686 -5.145 -10.326 1.00 90.62 77 ARG A C 1
ATOM 583 O O . ARG A 1 77 ? 11.625 -4.998 -11.541 1.00 90.62 77 ARG A O 1
ATOM 590 N N . GLU A 1 78 ? 12.268 -4.234 -9.547 1.00 89.25 78 GLU A N 1
ATOM 591 C CA . GLU A 1 78 ? 12.880 -3.004 -10.069 1.00 89.25 78 GLU A CA 1
ATOM 592 C C . GLU A 1 78 ? 13.956 -3.305 -11.121 1.00 89.25 78 GLU A C 1
ATOM 594 O O . GLU A 1 78 ? 14.017 -2.634 -12.145 1.00 89.25 78 GLU A O 1
ATOM 599 N N . GLY A 1 79 ? 14.760 -4.354 -10.917 1.00 86.69 79 GLY A N 1
ATOM 600 C CA . GLY A 1 79 ? 15.765 -4.780 -11.895 1.00 86.69 79 GLY A CA 1
ATOM 601 C C . GLY A 1 79 ? 15.169 -5.149 -13.258 1.00 86.69 79 GLY A C 1
ATOM 602 O O . GLY A 1 79 ? 15.760 -4.834 -14.285 1.00 86.69 79 GLY A O 1
ATOM 603 N N . GLU A 1 80 ? 13.975 -5.747 -13.283 1.00 85.62 80 GLU A N 1
ATOM 604 C CA . GLU A 1 80 ? 13.280 -6.113 -14.526 1.00 85.62 80 GLU A CA 1
ATOM 605 C C . GLU A 1 80 ? 12.777 -4.879 -15.280 1.00 85.62 80 GLU A C 1
ATOM 607 O O . GLU A 1 80 ? 12.829 -4.848 -16.506 1.00 85.62 80 GLU A O 1
ATOM 612 N N . VAL A 1 81 ? 12.357 -3.830 -14.562 1.00 83.69 81 VAL A N 1
ATOM 613 C CA . VAL A 1 81 ? 12.008 -2.531 -15.166 1.00 83.69 81 VAL A CA 1
ATOM 614 C C . VAL A 1 81 ? 13.201 -1.965 -15.935 1.00 83.69 81 VAL A C 1
ATOM 616 O O . VAL A 1 81 ? 13.047 -1.509 -17.068 1.00 83.69 81 VAL A O 1
ATOM 619 N N . TRP A 1 82 ? 14.387 -2.005 -15.322 1.00 84.56 82 TRP A N 1
ATOM 620 C CA . TRP A 1 82 ? 15.620 -1.507 -15.931 1.00 84.56 82 TRP A CA 1
ATOM 621 C C . TRP A 1 82 ? 16.071 -2.371 -17.106 1.00 84.56 82 TRP A C 1
ATOM 623 O O . TRP A 1 82 ? 16.407 -1.828 -18.155 1.00 84.56 82 TRP A O 1
ATOM 633 N N . HIS A 1 83 ? 15.993 -3.697 -16.976 1.00 83.50 83 HIS A N 1
ATOM 634 C CA . HIS A 1 83 ? 16.339 -4.618 -18.059 1.00 83.50 83 HIS A CA 1
ATOM 635 C C . HIS A 1 83 ? 15.446 -4.416 -19.291 1.00 83.50 83 HIS A C 1
ATOM 637 O O . HIS A 1 83 ? 15.938 -4.358 -20.413 1.00 83.50 83 HIS A O 1
ATOM 643 N N . HIS A 1 84 ? 14.137 -4.219 -19.097 1.00 78.00 84 HIS A N 1
ATOM 644 C CA . HIS A 1 84 ? 13.229 -3.915 -20.204 1.00 78.00 84 HIS A CA 1
ATOM 645 C C . HIS A 1 84 ? 13.578 -2.604 -20.916 1.00 78.00 84 HIS A C 1
ATOM 647 O O . HIS A 1 84 ? 13.382 -2.502 -22.124 1.00 78.00 84 HIS A O 1
ATOM 653 N N . LEU A 1 85 ? 14.102 -1.600 -20.206 1.00 75.38 85 LEU A N 1
ATOM 654 C CA . LEU A 1 85 ? 14.587 -0.381 -20.852 1.00 75.38 85 LEU A CA 1
ATOM 655 C C . LEU A 1 85 ? 15.821 -0.657 -21.719 1.00 75.38 85 LEU A C 1
ATOM 657 O O . LEU A 1 85 ? 15.909 -0.128 -22.826 1.00 75.38 85 LEU A O 1
ATOM 661 N N . GLU A 1 86 ? 16.753 -1.471 -21.220 1.00 74.12 86 GLU A N 1
ATOM 662 C CA . GLU A 1 86 ? 17.970 -1.855 -21.940 1.00 74.12 86 GLU A CA 1
ATOM 663 C C . GLU A 1 86 ? 17.644 -2.651 -23.209 1.00 74.12 86 GLU A C 1
ATOM 665 O O . GLU A 1 86 ? 18.103 -2.266 -24.285 1.00 74.12 86 GLU A O 1
ATOM 670 N N . ASP A 1 87 ? 16.786 -3.672 -23.123 1.00 71.75 87 ASP A N 1
ATOM 671 C CA . ASP A 1 87 ? 16.351 -4.478 -24.276 1.00 71.75 87 ASP A CA 1
ATOM 672 C C . ASP A 1 87 ? 15.743 -3.594 -25.376 1.00 71.75 87 ASP A C 1
ATOM 674 O O . ASP A 1 87 ? 16.127 -3.642 -26.547 1.00 71.75 87 ASP A O 1
ATOM 678 N N . VAL A 1 88 ? 14.844 -2.696 -24.974 1.00 66.06 88 VAL A N 1
ATOM 679 C CA . VAL A 1 88 ? 14.140 -1.778 -25.876 1.00 66.06 88 VAL A CA 1
ATOM 680 C C . VAL A 1 88 ? 15.076 -0.697 -26.446 1.00 66.06 88 VAL A C 1
ATOM 682 O O . VAL A 1 88 ? 14.784 -0.074 -27.476 1.00 66.06 88 VAL A O 1
ATOM 685 N N . ASN A 1 89 ? 16.198 -0.420 -25.784 1.00 65.06 89 ASN A N 1
ATOM 686 C CA . ASN A 1 89 ? 17.236 0.474 -26.289 1.00 65.06 89 ASN A CA 1
ATOM 687 C C . ASN A 1 89 ? 18.168 -0.234 -27.280 1.00 65.06 89 ASN A C 1
ATOM 689 O O . ASN A 1 89 ? 18.523 0.358 -28.295 1.00 65.06 89 ASN A O 1
ATOM 693 N N . VAL A 1 90 ? 18.512 -1.502 -27.037 1.00 65.00 90 VAL A N 1
ATOM 694 C CA . VAL A 1 90 ? 19.304 -2.330 -27.962 1.00 65.00 90 VAL A CA 1
ATOM 695 C C . VAL A 1 90 ? 18.573 -2.509 -29.293 1.00 65.00 90 VAL A C 1
ATOM 697 O O . VAL A 1 90 ? 19.177 -2.317 -30.350 1.00 65.00 90 VAL A O 1
ATOM 700 N N . GLU A 1 91 ? 17.269 -2.793 -29.259 1.00 61.72 91 GLU A N 1
ATOM 701 C CA . GLU A 1 91 ? 16.446 -2.895 -30.471 1.00 61.72 91 GLU A CA 1
ATOM 702 C C . GLU A 1 91 ? 16.439 -1.579 -31.269 1.00 61.72 91 GLU A C 1
ATOM 704 O O . GLU A 1 91 ? 16.677 -1.585 -32.477 1.00 61.72 91 GLU A O 1
ATOM 709 N N . ALA A 1 92 ? 16.275 -0.435 -30.595 1.00 58.22 92 ALA A N 1
ATOM 710 C CA . ALA A 1 92 ? 16.280 0.887 -31.232 1.00 58.22 92 ALA A CA 1
ATOM 711 C C . ALA A 1 92 ? 17.675 1.336 -31.718 1.00 58.22 92 ALA A C 1
ATOM 713 O O . ALA A 1 92 ? 17.796 2.047 -32.716 1.00 58.22 92 ALA A O 1
ATOM 714 N N . GLY A 1 93 ? 18.748 0.916 -31.044 1.00 53.56 93 GLY A N 1
ATOM 715 C CA . GLY A 1 93 ? 20.133 1.204 -31.427 1.00 53.56 93 GLY A CA 1
ATOM 716 C C . GLY A 1 93 ? 20.528 0.572 -32.763 1.00 53.56 93 GLY A C 1
ATOM 717 O O . GLY A 1 93 ? 21.363 1.129 -33.477 1.00 53.56 93 GLY A O 1
ATOM 718 N N . SER A 1 94 ? 19.873 -0.527 -33.154 1.00 54.16 94 SER A N 1
ATOM 719 C CA . SER A 1 94 ? 20.020 -1.112 -34.493 1.00 54.16 94 SER A CA 1
ATOM 720 C C . SER A 1 94 ? 19.489 -0.204 -35.620 1.00 54.16 94 SER A C 1
ATOM 722 O O . SER A 1 94 ? 19.914 -0.347 -36.766 1.00 54.16 94 SER A O 1
ATOM 724 N N . GLU A 1 95 ? 18.648 0.787 -35.288 1.00 53.97 95 GLU A N 1
ATOM 725 C CA . GLU A 1 95 ? 18.053 1.761 -36.216 1.00 53.97 95 GLU A CA 1
ATOM 726 C C . GLU A 1 95 ? 18.690 3.172 -36.146 1.00 53.97 95 GLU A C 1
ATOM 728 O O . GLU A 1 95 ? 18.282 4.060 -36.895 1.00 53.97 95 GLU A O 1
ATOM 733 N N . GLY A 1 96 ? 19.729 3.390 -35.321 1.00 53.97 96 GLY A N 1
ATOM 734 C CA . GLY A 1 96 ? 20.529 4.632 -35.323 1.00 53.97 96 GLY A CA 1
ATOM 735 C C . GLY A 1 96 ? 20.434 5.537 -34.083 1.00 53.97 96 GLY A C 1
ATOM 736 O O . GLY A 1 96 ? 20.699 6.734 -34.193 1.00 53.97 96 GLY A O 1
ATOM 737 N N . GLY A 1 97 ? 20.069 5.004 -32.912 1.00 56.00 97 GLY A N 1
ATOM 738 C CA . GLY A 1 97 ? 20.026 5.769 -31.652 1.00 56.00 97 GLY A CA 1
ATOM 739 C C . GLY A 1 97 ? 21.396 6.296 -31.182 1.00 56.00 97 GLY A C 1
ATOM 7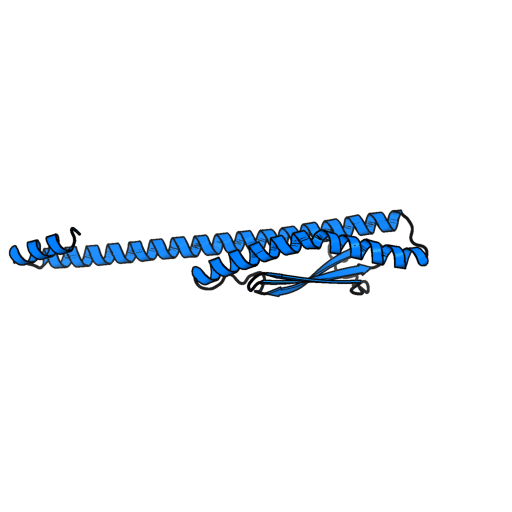40 O O . GLY A 1 97 ? 22.416 5.620 -31.326 1.00 56.00 97 GLY A O 1
ATOM 741 N N . THR A 1 98 ? 21.429 7.502 -30.600 1.00 57.66 98 THR A N 1
ATOM 742 C CA . THR A 1 98 ? 22.647 8.112 -30.023 1.00 57.66 98 THR A CA 1
ATOM 743 C C . THR A 1 98 ? 22.750 7.843 -28.518 1.00 57.66 98 THR A C 1
ATOM 745 O O . THR A 1 98 ? 21.747 7.620 -27.842 1.00 57.66 98 THR A O 1
ATOM 748 N N . THR A 1 99 ? 23.954 7.918 -27.945 1.00 62.31 99 THR A N 1
ATOM 749 C CA . THR A 1 99 ? 24.180 7.771 -26.492 1.00 62.31 99 THR A CA 1
ATOM 750 C C . THR A 1 99 ? 23.371 8.767 -25.651 1.00 62.31 99 THR A C 1
ATOM 752 O O . THR A 1 99 ? 22.879 8.401 -24.589 1.00 62.31 99 THR A O 1
ATOM 755 N N . GLU A 1 100 ? 23.148 9.989 -26.144 1.00 61.19 100 GLU A N 1
ATOM 756 C CA . GLU A 1 100 ? 22.347 11.014 -25.453 1.00 61.19 100 GLU A CA 1
ATOM 757 C C . GLU A 1 100 ? 20.867 10.615 -25.301 1.00 61.19 100 GLU A C 1
ATOM 759 O O . GLU A 1 100 ? 20.255 10.882 -24.266 1.00 61.19 100 GLU A O 1
ATOM 764 N N . THR A 1 101 ? 20.297 9.917 -26.292 1.00 65.94 101 THR A N 1
ATOM 765 C CA . THR A 1 101 ? 18.910 9.413 -26.218 1.00 65.94 101 THR A CA 1
ATOM 766 C C . THR A 1 101 ? 18.749 8.295 -25.186 1.00 65.94 101 THR A C 1
ATOM 768 O O . THR A 1 101 ? 17.733 8.229 -24.494 1.00 65.94 101 THR A O 1
ATOM 771 N N . SER A 1 102 ? 19.788 7.476 -24.996 1.00 71.56 102 SER A N 1
ATOM 772 C CA . SER A 1 102 ? 19.819 6.422 -23.975 1.00 71.56 102 SER A CA 1
ATOM 773 C C . SER A 1 102 ? 19.821 7.003 -22.555 1.00 71.56 102 SER A C 1
ATOM 775 O O . SER A 1 102 ? 19.107 6.511 -21.679 1.00 71.56 102 SER A O 1
ATOM 777 N N . ASP A 1 103 ? 20.576 8.081 -22.327 1.00 79.12 103 ASP A N 1
ATOM 778 C CA . ASP A 1 103 ? 20.641 8.749 -21.023 1.00 79.12 103 ASP A CA 1
ATOM 779 C C . ASP A 1 103 ? 19.321 9.454 -20.667 1.00 79.12 103 ASP A C 1
ATOM 781 O O . ASP A 1 103 ? 18.856 9.371 -19.526 1.00 79.12 103 ASP A O 1
ATOM 785 N N . ALA A 1 104 ? 18.679 10.114 -21.637 1.00 83.06 104 ALA A N 1
ATOM 786 C CA . ALA A 1 104 ? 17.380 10.766 -21.443 1.00 83.06 104 ALA A CA 1
ATOM 787 C C . ALA A 1 104 ? 16.260 9.759 -21.107 1.00 83.06 104 ALA A C 1
ATOM 789 O O . ALA A 1 104 ? 15.437 9.993 -20.210 1.00 83.06 104 ALA A O 1
ATOM 790 N N . LEU A 1 105 ? 16.270 8.598 -21.767 1.00 84.12 105 LEU A N 1
ATOM 791 C CA . LEU A 1 105 ? 15.366 7.483 -21.487 1.00 84.12 105 LEU A CA 1
ATOM 792 C C . LEU A 1 105 ? 15.546 6.944 -20.061 1.00 84.12 105 LEU A C 1
ATOM 794 O O . LEU A 1 105 ? 14.569 6.805 -19.323 1.00 84.12 105 LEU A O 1
ATOM 798 N N . GLY A 1 106 ? 16.792 6.709 -19.637 1.00 84.75 106 GLY A N 1
ATOM 799 C CA . GLY A 1 106 ? 17.096 6.264 -18.275 1.00 84.75 106 GLY A CA 1
ATOM 800 C C . GLY A 1 106 ? 16.630 7.259 -17.209 1.00 84.75 106 GLY A C 1
ATOM 801 O O . GLY A 1 106 ? 16.018 6.871 -16.212 1.00 84.75 106 GLY A O 1
ATOM 802 N N . GLN A 1 107 ? 16.856 8.556 -17.436 1.00 88.25 107 GLN A N 1
ATOM 803 C CA . GLN A 1 107 ? 16.416 9.610 -16.517 1.00 88.25 107 GLN A CA 1
ATOM 804 C C . GLN A 1 107 ? 14.889 9.704 -16.421 1.00 88.25 107 GLN A C 1
ATOM 806 O O . GLN A 1 107 ? 14.349 9.786 -15.317 1.00 88.25 107 GLN A O 1
ATOM 811 N N . SER A 1 108 ? 14.180 9.670 -17.552 1.00 90.25 108 SER A N 1
ATOM 812 C CA . SER A 1 108 ? 12.712 9.737 -17.557 1.00 90.25 108 SER A CA 1
ATOM 813 C C . SER A 1 108 ? 12.073 8.520 -16.881 1.00 90.25 108 SER A C 1
ATOM 815 O O . SER A 1 108 ? 11.172 8.691 -16.052 1.00 90.25 108 SER A O 1
ATOM 817 N N . LEU A 1 109 ? 12.603 7.315 -17.118 1.00 89.88 109 LEU A N 1
ATOM 818 C CA . LEU A 1 109 ? 12.133 6.108 -16.440 1.00 89.88 109 LEU A CA 1
ATOM 819 C C . LEU A 1 109 ? 12.398 6.151 -14.931 1.00 89.88 109 LEU A C 1
ATOM 821 O O . LEU A 1 109 ? 11.531 5.769 -14.144 1.00 89.88 109 LEU A O 1
ATOM 825 N N . ARG A 1 110 ? 13.557 6.674 -14.510 1.00 91.06 110 ARG A N 1
ATOM 826 C CA . ARG A 1 110 ? 13.879 6.868 -13.089 1.00 91.06 110 ARG A CA 1
ATOM 827 C C . ARG A 1 110 ? 12.865 7.758 -12.392 1.00 91.06 110 ARG A C 1
ATOM 829 O O . ARG A 1 110 ? 12.360 7.393 -11.334 1.00 91.06 110 ARG A O 1
ATOM 836 N N . LEU A 1 111 ? 12.537 8.893 -13.005 1.00 92.94 111 LEU A N 1
ATOM 837 C CA . LEU A 1 111 ? 11.530 9.808 -12.474 1.00 92.94 111 LEU A CA 1
ATOM 838 C C . LEU A 1 111 ? 10.157 9.128 -12.384 1.00 92.94 111 LEU A C 1
ATOM 840 O O . LEU A 1 111 ? 9.477 9.256 -11.366 1.00 92.94 111 LEU A O 1
ATOM 844 N N . ALA A 1 112 ? 9.760 8.363 -13.406 1.00 93.00 112 ALA A N 1
ATOM 845 C CA . ALA A 1 112 ? 8.503 7.614 -13.386 1.00 93.00 112 ALA A CA 1
ATOM 846 C C . ALA A 1 112 ? 8.472 6.555 -12.267 1.00 93.00 112 ALA A C 1
ATOM 848 O O . ALA A 1 112 ? 7.458 6.391 -11.584 1.00 93.00 112 ALA A O 1
ATOM 849 N N . TRP A 1 113 ? 9.589 5.865 -12.030 1.00 94.06 113 TRP A N 1
ATOM 850 C CA . TRP A 1 113 ? 9.718 4.894 -10.946 1.00 94.06 113 TRP A CA 1
ATOM 851 C C . TRP A 1 113 ? 9.692 5.541 -9.555 1.00 94.06 113 TRP A C 1
ATOM 853 O O . TRP A 1 113 ? 9.034 5.029 -8.646 1.00 94.06 113 TRP A O 1
ATOM 863 N N . GLU A 1 114 ? 10.346 6.690 -9.376 1.00 94.56 114 GLU A N 1
ATOM 864 C CA . GLU A 1 114 ? 10.297 7.474 -8.134 1.00 94.56 114 GLU A CA 1
ATOM 865 C C . GLU A 1 114 ? 8.865 7.958 -7.835 1.00 94.56 114 GLU A C 1
ATOM 867 O O . GLU A 1 114 ? 8.401 7.881 -6.691 1.00 94.56 114 GLU A O 1
ATOM 872 N N . GLN A 1 115 ? 8.117 8.374 -8.864 1.00 95.56 115 GLN A N 1
ATOM 873 C CA . GLN A 1 115 ? 6.703 8.748 -8.745 1.00 95.56 115 GLN A CA 1
ATOM 874 C C . GLN A 1 115 ? 5.819 7.558 -8.356 1.00 95.56 115 GLN A C 1
ATOM 876 O O . GLN A 1 115 ? 5.022 7.665 -7.421 1.00 95.56 115 GLN A O 1
ATOM 881 N N . LEU A 1 116 ? 5.980 6.411 -9.024 1.00 95.38 116 LEU A N 1
ATOM 882 C CA . LEU A 1 116 ? 5.263 5.182 -8.679 1.00 95.38 116 LEU A CA 1
ATOM 883 C C . LEU A 1 116 ? 5.576 4.744 -7.244 1.00 95.38 116 LEU A C 1
ATOM 885 O O . LEU A 1 116 ? 4.668 4.437 -6.471 1.00 95.38 116 LEU A O 1
ATOM 889 N N . SER A 1 117 ? 6.854 4.762 -6.867 1.00 95.19 117 SER A N 1
ATOM 890 C CA . SER A 1 117 ? 7.298 4.445 -5.512 1.00 95.19 117 SER A CA 1
ATOM 891 C C . SER A 1 117 ? 6.636 5.374 -4.501 1.00 95.19 117 SER A C 1
ATOM 893 O O . SER A 1 117 ? 6.085 4.901 -3.508 1.00 95.19 117 SER A O 1
ATOM 895 N N . THR A 1 118 ? 6.620 6.681 -4.762 1.00 96.69 118 THR A N 1
ATOM 896 C CA . THR A 1 118 ? 5.947 7.666 -3.904 1.00 96.69 118 THR A CA 1
ATOM 897 C C . THR A 1 118 ? 4.464 7.336 -3.745 1.00 96.69 118 THR A C 1
ATOM 899 O O . THR A 1 118 ? 3.983 7.254 -2.617 1.00 96.69 118 THR A O 1
ATOM 902 N N . LEU A 1 119 ? 3.757 7.048 -4.843 1.00 96.19 119 LEU A N 1
ATOM 903 C CA . LEU A 1 119 ? 2.343 6.662 -4.818 1.00 96.19 119 LEU A CA 1
ATOM 904 C C . LEU A 1 119 ? 2.095 5.423 -3.942 1.00 96.19 119 LEU A C 1
ATOM 906 O O . LEU A 1 119 ? 1.164 5.407 -3.133 1.00 96.19 119 LEU A O 1
ATOM 910 N N . MET A 1 120 ? 2.938 4.394 -4.069 1.00 96.31 120 MET A N 1
ATOM 911 C CA . MET A 1 120 ? 2.824 3.176 -3.265 1.00 96.31 120 MET A CA 1
ATOM 912 C C . MET A 1 120 ? 3.039 3.460 -1.771 1.00 96.31 120 MET A C 1
ATOM 914 O O . MET A 1 120 ? 2.279 2.957 -0.938 1.00 96.31 120 MET A O 1
ATOM 918 N N . HIS A 1 121 ? 4.027 4.290 -1.420 1.00 97.06 121 HIS A N 1
ATOM 919 C CA . HIS A 1 121 ? 4.270 4.693 -0.030 1.00 97.06 121 HIS A CA 1
ATOM 920 C C . HIS A 1 121 ? 3.125 5.545 0.530 1.00 97.06 121 HIS A C 1
ATOM 922 O O . HIS A 1 121 ? 2.713 5.328 1.670 1.00 97.06 121 HIS A O 1
ATOM 928 N N . SER A 1 122 ? 2.558 6.461 -0.262 1.00 97.56 122 SER A N 1
ATOM 929 C CA . SER A 1 122 ? 1.393 7.256 0.143 1.00 97.56 122 SER A CA 1
ATOM 930 C C . SER A 1 122 ? 0.192 6.371 0.471 1.00 97.56 122 SER A C 1
ATOM 932 O O . SER A 1 122 ? -0.450 6.575 1.500 1.00 97.56 122 SER A O 1
ATOM 934 N N . ARG A 1 123 ? -0.081 5.342 -0.343 1.00 97.06 123 ARG A N 1
ATOM 935 C CA . ARG A 1 123 ? -1.141 4.366 -0.043 1.00 97.06 123 ARG A CA 1
ATOM 936 C C . ARG A 1 123 ? -0.874 3.607 1.256 1.00 97.06 123 ARG A C 1
ATOM 938 O O . ARG A 1 123 ? -1.788 3.451 2.058 1.00 97.06 123 ARG A O 1
ATOM 945 N N . GLN A 1 124 ? 0.362 3.171 1.494 1.00 97.75 124 GLN A N 1
ATOM 946 C CA . GLN A 1 124 ? 0.716 2.485 2.738 1.00 97.75 124 GLN A CA 1
ATOM 947 C C . GLN A 1 124 ? 0.501 3.386 3.964 1.00 97.75 124 GLN A C 1
ATOM 949 O O . GLN A 1 124 ? -0.035 2.937 4.974 1.00 97.75 124 GLN A O 1
ATOM 954 N N . ALA A 1 125 ? 0.885 4.664 3.876 1.00 98.25 125 ALA A N 1
ATOM 955 C CA . ALA A 1 125 ? 0.655 5.639 4.939 1.00 98.25 125 ALA A CA 1
ATOM 956 C C . ALA A 1 125 ? -0.844 5.858 5.204 1.00 98.25 125 ALA A C 1
ATOM 958 O O . ALA A 1 125 ? -1.259 5.879 6.360 1.00 98.25 125 ALA A O 1
ATOM 959 N N . LEU A 1 126 ? -1.657 5.947 4.148 1.00 98.19 126 LEU A N 1
ATOM 960 C CA . LEU A 1 126 ? -3.109 6.075 4.266 1.00 98.19 126 LEU A CA 1
ATOM 961 C C . LEU A 1 126 ? -3.745 4.843 4.935 1.00 98.19 126 LEU A C 1
ATOM 963 O O . LEU A 1 126 ? -4.606 4.986 5.798 1.00 98.19 126 LEU A O 1
ATOM 967 N N . LEU A 1 127 ? -3.291 3.635 4.589 1.00 98.44 127 LEU A N 1
ATOM 968 C CA . LEU A 1 127 ? -3.755 2.398 5.225 1.00 98.44 127 LEU A CA 1
ATOM 969 C C . LEU A 1 127 ? -3.371 2.327 6.709 1.00 98.44 127 LEU A C 1
ATOM 971 O O . LEU A 1 127 ? -4.191 1.902 7.517 1.00 98.44 127 LEU A O 1
ATOM 975 N N . ARG A 1 128 ? -2.173 2.793 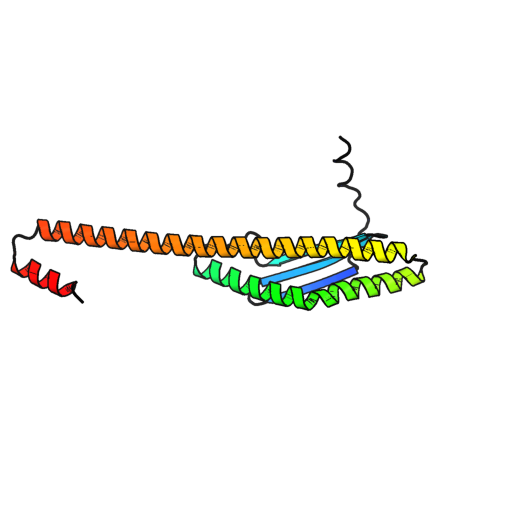7.092 1.00 98.44 128 ARG A N 1
ATOM 976 C CA . ARG A 1 128 ? -1.795 2.922 8.513 1.00 98.44 128 ARG A CA 1
ATOM 977 C C . ARG A 1 128 ? -2.739 3.862 9.259 1.00 98.44 128 ARG A C 1
ATOM 979 O O . ARG A 1 128 ? -3.275 3.473 10.284 1.00 98.44 128 ARG A O 1
ATOM 986 N N . GLN A 1 129 ? -3.024 5.036 8.694 1.00 98.31 129 GLN A N 1
ATOM 987 C CA . GLN A 1 129 ? -3.974 5.980 9.293 1.00 98.31 129 GLN A CA 1
ATOM 988 C C . GLN A 1 129 ? -5.381 5.385 9.437 1.00 98.31 129 GLN A C 1
ATOM 990 O O . GLN A 1 129 ? -6.050 5.635 10.435 1.00 98.31 129 GLN A O 1
ATOM 995 N N . ALA A 1 130 ? -5.834 4.587 8.465 1.00 98.25 130 ALA A N 1
ATOM 996 C CA . ALA A 1 130 ? -7.118 3.895 8.558 1.00 98.25 130 ALA A CA 1
ATOM 997 C C . ALA A 1 130 ? -7.132 2.862 9.696 1.00 98.25 130 ALA A C 1
ATOM 999 O O . ALA A 1 130 ? -8.101 2.796 10.450 1.00 98.25 130 ALA A O 1
ATOM 1000 N N . VAL A 1 131 ? -6.057 2.079 9.843 1.00 98.56 131 VAL A N 1
ATOM 1001 C CA . VAL A 1 131 ? -5.901 1.138 10.962 1.00 98.56 131 VAL A CA 1
ATOM 1002 C C . VAL A 1 131 ? -5.937 1.878 12.296 1.00 98.56 131 VAL A C 1
ATOM 1004 O O . VAL A 1 131 ? -6.740 1.509 13.151 1.00 98.56 131 VAL A O 1
ATOM 1007 N N . ASP A 1 132 ? -5.143 2.940 12.442 1.00 98.25 132 ASP A N 1
ATOM 1008 C CA . ASP A 1 132 ? -5.086 3.745 13.666 1.00 98.25 132 ASP A CA 1
ATOM 1009 C C . ASP A 1 132 ? -6.473 4.313 14.010 1.00 98.25 132 ASP A C 1
ATOM 1011 O O . ASP A 1 132 ? -6.948 4.163 15.134 1.00 98.25 132 ASP A O 1
ATOM 1015 N N . PHE A 1 133 ? -7.183 4.868 13.021 1.00 97.69 133 PHE A N 1
ATOM 1016 C CA . PHE A 1 133 ? -8.548 5.371 13.191 1.00 97.69 133 PHE A CA 1
ATOM 1017 C C . PHE A 1 133 ? -9.506 4.299 13.729 1.00 97.69 133 PHE A C 1
ATOM 1019 O O . PHE A 1 133 ? -10.224 4.540 14.701 1.00 97.69 133 PHE A O 1
ATOM 1026 N N . PHE A 1 134 ? -9.524 3.108 13.122 1.00 97.50 134 PHE A N 1
ATOM 1027 C CA . PHE A 1 134 ? -10.418 2.037 13.564 1.00 97.50 134 PHE A CA 1
ATOM 1028 C C . PHE A 1 134 ? -10.043 1.488 14.946 1.00 97.50 134 PHE A C 1
ATOM 1030 O O . PHE A 1 134 ? -10.935 1.082 15.691 1.00 97.50 134 PHE A O 1
ATOM 1037 N N . GLN A 1 135 ? -8.754 1.469 15.299 1.00 96.81 135 GLN A N 1
ATOM 1038 C CA . GLN A 1 135 ? -8.304 1.088 16.641 1.00 96.81 135 GLN A CA 1
ATOM 1039 C C . GLN A 1 135 ? -8.798 2.088 17.684 1.00 96.81 135 GLN A C 1
ATOM 1041 O O . GLN A 1 135 ? -9.455 1.681 18.641 1.00 96.81 135 GLN A O 1
ATOM 1046 N N . THR A 1 136 ? -8.581 3.385 17.455 1.00 95.94 136 THR A N 1
ATOM 1047 C CA . THR A 1 136 ? -9.056 4.442 18.357 1.00 95.94 136 THR A CA 1
ATOM 1048 C C . THR A 1 136 ? -10.576 4.410 18.505 1.00 95.94 136 THR A C 1
ATOM 1050 O O . THR A 1 136 ? -11.081 4.420 19.624 1.00 95.94 136 THR A O 1
ATOM 1053 N N . ALA A 1 137 ? -11.323 4.273 17.407 1.00 94.94 137 ALA A N 1
ATOM 1054 C CA . ALA A 1 137 ? -12.782 4.176 17.466 1.00 94.94 137 ALA A CA 1
ATOM 1055 C C . ALA A 1 137 ? -13.261 2.956 18.278 1.00 94.94 137 ALA A C 1
ATOM 1057 O O . ALA A 1 137 ? -14.248 3.036 19.010 1.00 94.94 137 ALA A O 1
ATOM 1058 N N . ALA A 1 138 ? -12.562 1.820 18.184 1.00 93.00 138 ALA A N 1
ATOM 1059 C CA . ALA A 1 138 ? -12.886 0.633 18.971 1.00 93.00 138 ALA A CA 1
ATOM 1060 C C . ALA A 1 138 ? -12.588 0.821 20.469 1.00 93.00 138 ALA A C 1
ATOM 1062 O O . ALA A 1 138 ? -13.329 0.312 21.312 1.00 93.00 138 ALA A O 1
ATOM 1063 N N . GLU A 1 139 ? -11.520 1.541 20.811 1.00 93.12 139 GLU A N 1
ATOM 1064 C CA . GLU A 1 139 ? -11.184 1.898 22.193 1.00 93.12 139 GLU A CA 1
ATOM 1065 C C . GLU A 1 139 ? -12.210 2.865 22.794 1.00 93.12 139 GLU A C 1
ATOM 1067 O O . GLU A 1 139 ? -12.694 2.629 23.903 1.00 93.12 139 GLU A O 1
ATOM 1072 N N . GLU A 1 140 ? -12.612 3.895 22.047 1.00 91.25 140 GLU A N 1
ATOM 1073 C CA . GLU A 1 140 ? -13.654 4.836 22.469 1.00 91.25 140 GLU A CA 1
ATOM 1074 C C . GLU A 1 140 ? -15.005 4.143 22.671 1.00 91.25 140 GLU A C 1
ATOM 1076 O O . GLU A 1 140 ? -15.693 4.409 23.659 1.00 91.25 140 GLU A O 1
ATOM 1081 N N . ASN A 1 141 ? -15.368 3.202 21.794 1.00 89.88 141 ASN A N 1
ATOM 1082 C CA . ASN A 1 141 ? -16.611 2.450 21.949 1.00 89.88 141 ASN A CA 1
ATOM 1083 C C . ASN A 1 141 ? -16.601 1.601 23.230 1.00 89.88 141 ASN A C 1
ATOM 1085 O O . ASN A 1 141 ? -17.560 1.633 23.997 1.00 89.88 141 ASN A O 1
ATOM 1089 N N . LYS A 1 142 ? -15.484 0.920 23.524 1.00 91.00 142 LYS A N 1
ATOM 1090 C CA . LYS A 1 142 ? -15.317 0.184 24.791 1.00 91.00 142 LYS A CA 1
ATOM 1091 C C . LYS A 1 142 ? -15.419 1.104 26.004 1.00 91.00 142 LYS A C 1
ATOM 1093 O O . LYS A 1 142 ? -16.010 0.735 27.014 1.00 91.00 142 LYS A O 1
ATOM 1098 N N . PHE A 1 143 ? -14.836 2.297 25.924 1.00 88.44 143 PHE A N 1
ATOM 1099 C CA . PHE A 1 143 ? -14.922 3.271 27.005 1.00 88.44 143 PHE A CA 1
ATOM 1100 C C . PHE A 1 143 ? -16.365 3.741 27.240 1.00 88.44 143 PHE A C 1
ATOM 1102 O O . PHE A 1 143 ? -16.810 3.804 28.386 1.00 88.44 143 PHE A O 1
ATOM 1109 N N . SER A 1 144 ? -17.113 4.005 26.166 1.00 91.62 144 SER A N 1
ATOM 1110 C CA . SER A 1 144 ? -18.538 4.340 26.240 1.00 91.62 144 SER A CA 1
ATOM 1111 C C . SER A 1 144 ? -19.356 3.215 26.883 1.00 91.62 144 SER A C 1
ATOM 1113 O O . SER A 1 144 ? -20.144 3.481 27.792 1.00 91.62 144 SER A O 1
ATOM 1115 N N . ASP A 1 145 ? -19.124 1.963 26.476 1.00 89.88 145 ASP A N 1
ATOM 1116 C CA . ASP A 1 145 ? -19.789 0.790 27.055 1.00 89.88 145 ASP A CA 1
ATOM 1117 C C . ASP A 1 145 ? -19.505 0.669 28.562 1.00 89.88 145 ASP A C 1
ATOM 1119 O O . ASP A 1 145 ? -20.417 0.426 29.354 1.00 89.88 145 ASP A O 1
ATOM 1123 N N . ASN A 1 146 ? -18.259 0.909 28.984 1.00 90.12 146 ASN A N 1
ATOM 1124 C CA . ASN A 1 146 ? -17.871 0.884 30.396 1.00 90.12 146 ASN A CA 1
ATOM 1125 C C . ASN A 1 146 ? -18.564 1.984 31.215 1.00 90.12 146 ASN A C 1
ATOM 1127 O O . ASN A 1 146 ? -19.011 1.729 32.334 1.00 90.12 146 ASN A O 1
ATOM 1131 N N . ILE A 1 147 ? -18.669 3.207 30.677 1.00 91.31 147 ILE A N 1
ATOM 1132 C CA . ILE A 1 147 ? -19.389 4.305 31.342 1.00 91.31 147 ILE A CA 1
ATOM 1133 C C . ILE A 1 147 ? -20.863 3.949 31.516 1.00 91.31 147 ILE A C 1
ATOM 1135 O O . ILE A 1 147 ? -21.434 4.200 32.578 1.00 91.31 147 ILE A O 1
ATOM 113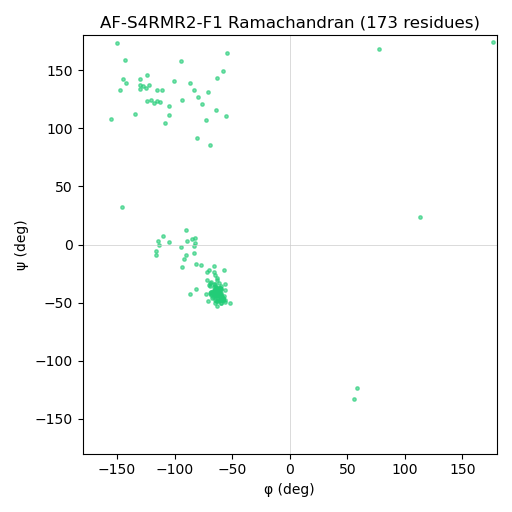9 N N . GLU A 1 148 ? -21.486 3.389 30.484 1.00 92.19 148 GLU A N 1
ATOM 1140 C CA . GLU A 1 148 ? -22.897 3.023 30.529 1.00 92.19 148 GLU A CA 1
ATOM 1141 C C . GLU A 1 148 ? -23.152 1.917 31.561 1.00 92.19 148 GLU A C 1
ATOM 1143 O O . GLU A 1 148 ? -24.048 2.042 32.397 1.00 92.19 148 GLU A O 1
ATOM 1148 N N . GLN A 1 149 ? -22.296 0.894 31.603 1.00 87.50 149 GLN A N 1
ATOM 1149 C CA . GLN A 1 149 ? -22.342 -0.138 32.643 1.00 87.50 149 GLN A CA 1
ATOM 1150 C C . GLN A 1 149 ? -22.178 0.460 34.049 1.00 87.50 149 GLN A C 1
ATOM 1152 O O . GLN A 1 149 ? -22.955 0.143 34.952 1.00 87.50 149 GLN A O 1
ATOM 1157 N N . ALA A 1 150 ? -21.224 1.376 34.240 1.00 87.25 150 ALA A N 1
ATOM 1158 C CA . ALA A 1 150 ? -21.008 2.039 35.525 1.00 87.25 150 ALA A CA 1
ATOM 1159 C C . ALA A 1 150 ? -22.222 2.876 35.967 1.00 87.25 150 ALA A C 1
ATOM 1161 O O . ALA A 1 150 ? -22.601 2.844 37.139 1.00 87.25 150 ALA A O 1
ATOM 1162 N N . LYS A 1 151 ? -22.876 3.592 35.043 1.00 88.00 151 LYS A N 1
ATOM 1163 C CA . LYS A 1 151 ? -24.116 4.331 35.332 1.00 88.00 151 LYS A CA 1
ATOM 1164 C C . LYS A 1 151 ? -25.246 3.401 35.751 1.00 88.00 151 LYS A C 1
ATOM 1166 O O . LYS A 1 151 ? -25.889 3.658 36.765 1.00 88.00 151 LYS A O 1
ATOM 1171 N N . GLN A 1 152 ? -25.455 2.307 35.021 1.00 87.44 152 GLN A N 1
ATOM 1172 C CA . GLN A 1 152 ? -26.487 1.323 35.350 1.00 87.44 152 GLN A CA 1
ATOM 1173 C C . GLN A 1 152 ? -26.269 0.710 36.737 1.00 87.44 152 GLN A C 1
ATOM 1175 O O . GLN A 1 152 ? -27.235 0.495 37.470 1.00 87.44 152 GLN A O 1
ATOM 1180 N N . LEU A 1 153 ? -25.015 0.462 37.122 1.00 82.12 153 LEU A N 1
ATOM 1181 C CA . LEU A 1 153 ? -24.671 0.016 38.473 1.00 82.12 153 LEU A CA 1
ATOM 1182 C C . LEU A 1 153 ? -25.007 1.082 39.521 1.00 82.12 153 LEU A C 1
ATOM 1184 O O . LEU A 1 153 ? -25.683 0.777 40.500 1.00 82.12 153 LEU A O 1
ATOM 1188 N N . LEU A 1 154 ? -24.601 2.336 39.304 1.00 84.69 154 LEU A N 1
ATOM 1189 C CA . LEU A 1 154 ? -24.889 3.436 40.230 1.00 84.69 154 LEU A CA 1
ATOM 1190 C C . LEU A 1 154 ? -26.394 3.649 40.432 1.00 84.69 154 LEU A C 1
ATOM 1192 O O . LEU A 1 154 ? -26.844 3.774 41.570 1.00 84.69 154 LEU A O 1
ATOM 1196 N N . GLU A 1 155 ? -27.180 3.657 39.356 1.00 85.69 155 GLU A N 1
ATOM 1197 C CA . GLU A 1 155 ? -28.636 3.812 39.434 1.00 85.69 155 GLU A CA 1
ATOM 1198 C C . GLU A 1 155 ? -29.305 2.665 40.197 1.00 85.69 155 GLU A C 1
ATOM 1200 O O . GLU A 1 155 ? -30.255 2.891 40.950 1.00 85.69 155 GLU A O 1
ATOM 1205 N N . LYS A 1 156 ? -28.814 1.433 40.026 1.00 77.25 156 LYS A N 1
ATOM 1206 C CA . LYS A 1 156 ? -29.301 0.267 40.774 1.00 77.25 156 LYS A CA 1
ATOM 1207 C C . LYS A 1 156 ? -28.924 0.351 42.251 1.00 77.25 156 LYS A C 1
ATOM 1209 O O . LYS A 1 156 ? -29.788 0.132 43.095 1.00 77.25 156 LYS A O 1
ATOM 1214 N N . CYS A 1 157 ? -27.691 0.750 42.566 1.00 75.75 157 CYS A N 1
ATOM 1215 C CA . CYS A 1 157 ? -27.257 0.960 43.947 1.00 75.75 157 CYS A CA 1
ATOM 1216 C C . CYS A 1 157 ? -28.075 2.045 44.659 1.00 75.75 157 CYS A C 1
ATOM 1218 O O . CYS A 1 157 ? -28.384 1.903 45.835 1.00 75.75 157 CYS A O 1
ATOM 1220 N N . GLN A 1 158 ? -28.455 3.113 43.952 1.00 76.44 158 GLN A N 1
ATOM 1221 C CA . GLN A 1 158 ? -29.290 4.185 44.508 1.00 76.44 158 GLN A CA 1
ATOM 1222 C C . GLN A 1 158 ? -30.754 3.775 44.726 1.00 76.44 158 GLN A C 1
ATOM 1224 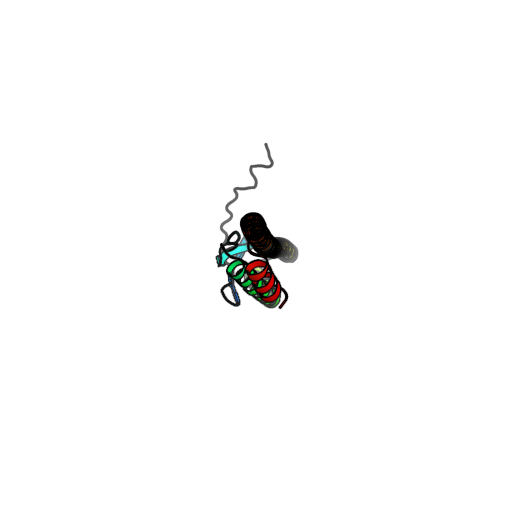O O . GLN A 1 158 ? -31.444 4.406 45.522 1.00 76.44 158 GLN A O 1
ATOM 1229 N N . ARG A 1 159 ? -31.244 2.762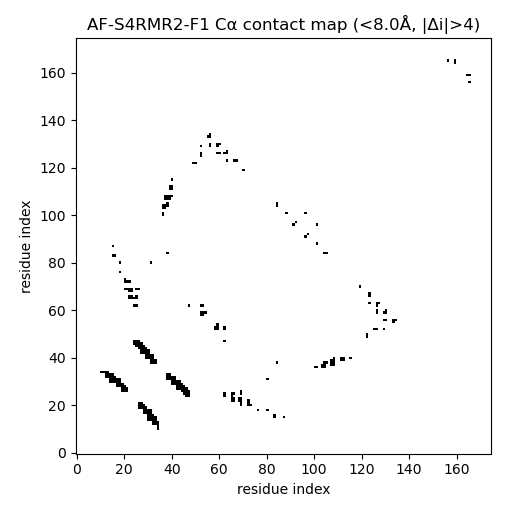 44.003 1.00 72.25 159 ARG A N 1
ATOM 1230 C CA . ARG A 1 159 ? -32.629 2.272 44.091 1.00 72.25 159 ARG A CA 1
ATOM 1231 C C . ARG A 1 159 ? -32.818 1.113 45.067 1.00 72.25 159 ARG A C 1
ATOM 1233 O O . ARG A 1 159 ? -33.957 0.855 45.440 1.00 72.25 159 ARG A O 1
ATOM 1240 N N . SER A 1 160 ? -31.754 0.398 45.431 1.00 67.94 160 SER A N 1
ATOM 1241 C CA . SER A 1 160 ? -31.850 -0.719 46.372 1.00 67.94 160 SER A CA 1
ATOM 1242 C C . SER A 1 160 ? -31.916 -0.209 47.812 1.00 67.94 160 SER A C 1
ATOM 1244 O O . SER A 1 160 ? -31.068 0.566 48.253 1.00 67.94 160 SER A O 1
ATOM 1246 N N . GLU A 1 161 ? -32.928 -0.661 48.550 1.00 68.75 161 GLU A N 1
ATOM 1247 C CA . GLU A 1 161 ? -33.060 -0.447 49.997 1.00 68.75 161 GLU A CA 1
ATOM 1248 C C . GLU A 1 161 ? -32.481 -1.632 50.803 1.00 68.75 161 GLU A C 1
ATOM 1250 O O . GLU A 1 161 ? -32.451 -1.582 52.035 1.00 68.75 161 GLU A O 1
ATOM 1255 N N . ASP A 1 162 ? -31.993 -2.685 50.127 1.00 73.19 162 ASP A N 1
ATOM 1256 C CA . ASP A 1 162 ? -31.477 -3.911 50.741 1.00 73.19 162 ASP A CA 1
ATOM 1257 C C . A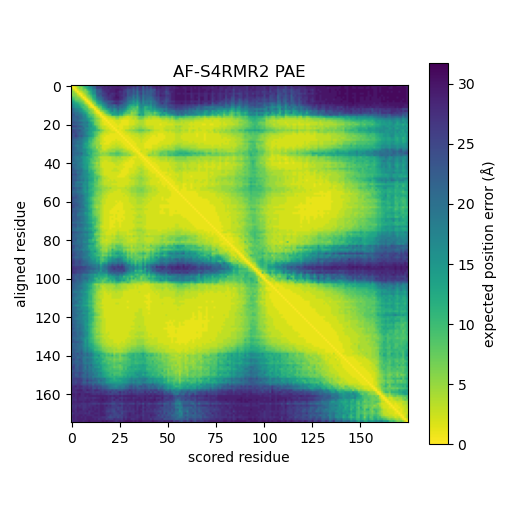SP A 1 162 ? -29.939 -3.976 50.704 1.00 73.19 162 ASP A C 1
ATOM 1259 O O . ASP A 1 162 ? -29.284 -4.154 49.675 1.00 73.19 162 ASP A O 1
ATOM 1263 N N . VAL A 1 163 ? -29.347 -3.873 51.894 1.00 70.44 163 VAL A N 1
ATOM 1264 C CA . VAL A 1 163 ? -27.898 -3.935 52.126 1.00 70.44 163 VAL A CA 1
ATOM 1265 C C . VAL A 1 163 ? -27.308 -5.318 51.795 1.00 70.44 163 VAL A C 1
ATOM 1267 O O . VAL A 1 163 ? -26.109 -5.414 51.524 1.00 70.44 163 VAL A O 1
ATOM 1270 N N . GLY A 1 164 ? -28.113 -6.387 51.820 1.00 72.56 164 GLY A N 1
ATOM 1271 C CA . GLY A 1 164 ? -27.700 -7.740 51.436 1.00 72.56 164 GLY A CA 1
ATOM 1272 C C . GLY A 1 164 ? -27.475 -7.867 49.931 1.00 72.56 164 GLY A C 1
ATOM 1273 O O . GLY A 1 164 ? -26.398 -8.285 49.506 1.00 72.56 164 GLY A O 1
ATOM 1274 N N . GLU A 1 165 ? -28.434 -7.394 49.133 1.00 70.12 165 GLU A N 1
ATOM 1275 C CA . GLU A 1 165 ? -28.342 -7.382 47.666 1.00 70.12 165 GLU A CA 1
ATOM 1276 C C . GLU A 1 165 ? -27.147 -6.556 47.170 1.00 70.12 165 GLU A C 1
ATOM 1278 O O . GLU A 1 165 ? -26.452 -6.959 46.237 1.00 70.12 165 GLU A O 1
ATOM 1283 N N . LEU A 1 166 ? -26.853 -5.427 47.829 1.00 68.62 166 LEU A N 1
ATOM 1284 C CA . LEU A 1 166 ? -25.706 -4.573 47.501 1.00 68.62 166 LEU A CA 1
ATOM 1285 C C . LEU A 1 166 ? -24.350 -5.256 47.752 1.00 68.62 166 LEU A C 1
ATOM 1287 O O . LEU A 1 166 ? -23.401 -5.010 47.006 1.00 68.62 166 LEU A O 1
ATOM 1291 N N . LYS A 1 167 ? -24.238 -6.111 48.780 1.00 73.19 167 LYS A N 1
ATOM 1292 C CA . LYS A 1 167 ? -22.997 -6.847 49.090 1.00 73.19 167 LYS A CA 1
ATOM 1293 C C . LYS A 1 167 ? -22.718 -7.965 48.094 1.00 73.19 167 LYS A C 1
ATOM 1295 O O . LYS A 1 167 ? -21.575 -8.107 47.665 1.00 73.19 167 LYS A O 1
ATOM 1300 N N . ASP A 1 168 ? -23.747 -8.715 47.715 1.00 75.81 168 ASP A N 1
ATOM 1301 C CA . ASP A 1 168 ? -23.617 -9.786 46.724 1.00 75.81 168 ASP A CA 1
ATOM 1302 C C . ASP A 1 168 ? -23.236 -9.218 45.346 1.00 75.81 168 ASP A C 1
ATOM 1304 O O . ASP A 1 168 ? -22.426 -9.805 44.629 1.00 75.81 168 ASP A O 1
ATOM 1308 N N . TYR A 1 169 ? -23.732 -8.021 45.013 1.00 68.69 169 TYR A N 1
ATOM 1309 C CA . TYR A 1 169 ? -23.387 -7.316 43.776 1.00 68.69 169 TYR A CA 1
ATOM 1310 C C . TYR A 1 169 ? -21.937 -6.814 43.737 1.00 68.69 169 TYR A C 1
ATOM 1312 O O . TYR A 1 169 ? -21.267 -6.930 42.710 1.00 68.69 169 TYR A O 1
ATOM 1320 N N . LEU A 1 170 ? -21.445 -6.263 44.851 1.00 69.56 170 LEU A N 1
ATOM 1321 C CA . LEU A 1 170 ? -20.058 -5.802 44.985 1.00 69.56 170 LEU A CA 1
ATOM 1322 C C . LEU A 1 170 ? -19.073 -6.966 44.810 1.00 69.56 170 LEU A C 1
ATOM 1324 O O . LEU A 1 170 ? -18.111 -6.855 44.055 1.00 69.56 170 LEU A O 1
ATOM 1328 N N . ALA A 1 171 ? -19.379 -8.114 45.419 1.00 75.69 171 ALA A N 1
ATOM 1329 C CA . ALA A 1 171 ? -18.578 -9.329 45.293 1.00 75.69 171 ALA A CA 1
ATOM 1330 C C . ALA A 1 171 ? -18.531 -9.882 43.855 1.00 75.69 171 ALA A C 1
ATOM 1332 O O . ALA A 1 171 ? -17.547 -10.509 43.470 1.00 75.69 171 ALA A O 1
ATOM 1333 N N . GLN A 1 172 ? -19.571 -9.644 43.047 1.00 73.12 172 GLN A N 1
ATOM 1334 C CA . GLN A 1 172 ? -19.657 -10.128 41.665 1.00 73.12 172 GLN A CA 1
ATOM 1335 C C . GLN A 1 172 ? -18.804 -9.314 40.674 1.00 73.12 172 GLN A C 1
ATOM 1337 O O . GLN A 1 172 ? -18.524 -9.796 39.579 1.00 73.12 172 GLN A O 1
ATOM 1342 N N . HIS A 1 173 ? -18.387 -8.100 41.051 1.00 65.44 173 HIS A N 1
ATOM 1343 C CA . HIS A 1 173 ? -17.620 -7.175 40.207 1.00 65.44 173 HIS A CA 1
ATOM 1344 C C . HIS A 1 173 ? -16.180 -6.910 40.700 1.00 65.44 173 HIS A C 1
ATOM 1346 O O . HIS A 1 173 ? -15.454 -6.161 40.050 1.00 65.44 173 HIS A O 1
ATOM 1352 N N . GLU A 1 174 ? -15.752 -7.517 41.814 1.00 65.12 174 GLU A N 1
ATOM 1353 C CA . GLU A 1 174 ? -14.367 -7.469 42.329 1.00 65.12 174 GLU A CA 1
ATOM 1354 C C . GLU A 1 174 ? -13.447 -8.596 41.787 1.00 65.12 174 GLU A C 1
ATOM 1356 O O . GLU A 1 174 ? -12.283 -8.672 42.187 1.00 65.12 174 GLU A O 1
ATOM 1361 N N . GLN A 1 175 ? -13.931 -9.459 40.881 1.00 47.94 175 GLN A N 1
ATOM 1362 C CA . GLN A 1 175 ? -13.135 -10.482 40.167 1.00 47.94 175 GLN A CA 1
ATOM 1363 C C . GLN A 1 175 ? -12.678 -10.011 38.786 1.00 47.94 175 GLN A C 1
ATOM 1365 O O . GLN A 1 175 ? -11.530 -10.356 38.421 1.00 47.94 175 GLN A O 1
#